Protein AF-A0A7Y3J0D1-F1 (afdb_monomer)

Solvent-accessible surface area (backbone atoms only — not comparable to full-atom values): 6028 Å² total; per-residue (Å²): 132,66,79,65,59,58,61,62,70,70,74,76,81,80,82,77,81,75,82,69,66,46,26,30,29,66,41,64,43,77,55,39,32,33,26,52,83,95,54,70,78,41,79,59,47,57,73,45,72,41,56,76,80,44,46,77,49,66,44,91,95,26,52,69,44,71,45,68,60,89,85,81,83,82,82,74,84,80,77,82,78,79,79,74,80,81,85,76,93,128

Mean predicted aligned error: 14.92 Å

Radius of gyration: 26.27 Å; Cα contacts (8 Å, |Δi|>4): 110; chains: 1; bounding box: 41×54×90 Å

Nearest PDB structures (foldseek):
  5ix9-assembly1_A  TM=8.536E-01  e=4.233E-01  Marinomonas primoryensis
  2d93-assembly1_A  TM=3.543E-01  e=9.771E-01  Homo sapiens
  3e5q-assembly1_A  TM=3.526E-01  e=4.351E+00  Desulfitobacterium hafniense DCB-2

pLDDT: mean 76.36, std 20.49, range [46.38, 98.38]

Sequence (90 aa):
MVKLFTRLAFFGLAANSVSADNAVFRSVWGKVEYQTPGTVWKPAKPGISIPAGALISTAFRSFAVVNLGDYYSAGKESDGNTSSSLSSGR

Structure (mmCIF, N/CA/C/O backbone):
data_AF-A0A7Y3J0D1-F1
#
_entry.id   AF-A0A7Y3J0D1-F1
#
loop_
_atom_site.group_PDB
_atom_site.id
_atom_site.type_symbol
_atom_site.label_atom_id
_atom_site.label_alt_id
_atom_site.label_comp_id
_atom_site.label_asym_id
_atom_site.label_entity_id
_atom_site.label_seq_id
_atom_site.pdbx_PDB_ins_code
_atom_site.Cartn_x
_atom_site.Cartn_y
_atom_site.Cartn_z
_atom_site.occupancy
_atom_site.B_iso_or_equiv
_atom_site.auth_seq_id
_atom_site.auth_comp_id
_atom_site.auth_asym_id
_atom_site.auth_atom_id
_atom_site.pdbx_PDB_model_num
ATOM 1 N N . MET A 1 1 ? -33.293 -36.943 24.142 1.00 50.81 1 MET A N 1
ATOM 2 C CA . MET A 1 1 ? -32.321 -35.851 24.388 1.00 50.81 1 MET A CA 1
ATOM 3 C C . MET A 1 1 ? -31.223 -35.709 23.318 1.00 50.81 1 MET A C 1
ATOM 5 O O . MET A 1 1 ? -30.411 -34.810 23.439 1.00 50.81 1 MET A O 1
ATOM 9 N N . VAL A 1 2 ? -31.213 -36.502 22.233 1.00 47.00 2 VAL A N 1
ATOM 10 C CA . VAL A 1 2 ? -30.148 -36.456 21.196 1.00 47.00 2 VAL A CA 1
ATOM 11 C C . VAL A 1 2 ? -30.473 -35.501 20.030 1.00 47.00 2 VAL A C 1
ATOM 13 O O . VAL A 1 2 ? -29.585 -35.005 19.351 1.00 47.00 2 VAL A O 1
ATOM 16 N N . LYS A 1 3 ? -31.758 -35.169 19.835 1.00 47.16 3 LYS A N 1
ATOM 17 C CA . LYS A 1 3 ? -32.250 -34.378 18.688 1.00 47.16 3 LYS A CA 1
ATOM 18 C C . LYS A 1 3 ? -31.931 -32.875 18.765 1.00 47.16 3 LYS A C 1
ATOM 20 O O . LYS A 1 3 ? -32.057 -32.185 17.757 1.00 47.16 3 LYS A O 1
ATOM 25 N N . LEU A 1 4 ? -31.531 -32.376 19.941 1.00 50.69 4 LEU A N 1
ATOM 26 C CA . LEU A 1 4 ? -31.155 -30.971 20.147 1.00 50.69 4 LEU A CA 1
ATOM 27 C C . LEU A 1 4 ? -29.658 -30.733 19.885 1.00 50.69 4 LEU A C 1
ATOM 29 O O . LEU A 1 4 ? -29.293 -29.697 19.339 1.00 50.69 4 LEU A O 1
ATOM 33 N N . PHE A 1 5 ? -28.808 -31.729 20.161 1.00 52.56 5 PHE A N 1
ATOM 34 C CA . PHE A 1 5 ? -27.374 -31.668 19.858 1.00 52.56 5 PHE A CA 1
ATOM 35 C C . PHE A 1 5 ? -27.085 -31.733 18.352 1.00 52.56 5 PHE A C 1
ATOM 37 O O .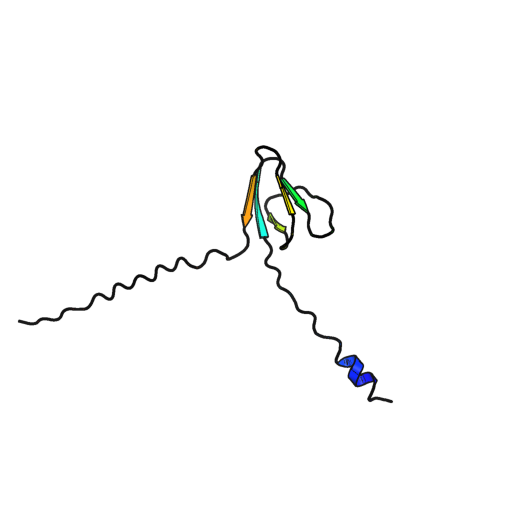 PHE A 1 5 ? -26.164 -31.075 17.875 1.00 52.56 5 PHE A O 1
ATOM 44 N N . THR A 1 6 ? -27.915 -32.437 17.574 1.00 54.81 6 THR A N 1
ATOM 45 C CA . THR A 1 6 ? -27.765 -32.515 16.110 1.00 54.81 6 THR A CA 1
ATOM 46 C C . THR A 1 6 ? -27.987 -31.168 15.415 1.00 54.81 6 THR A C 1
ATOM 48 O O . THR A 1 6 ? -27.369 -30.903 14.390 1.00 54.81 6 THR A O 1
ATOM 51 N N . ARG A 1 7 ? -28.837 -30.287 15.966 1.00 54.16 7 ARG A N 1
ATOM 52 C CA . ARG A 1 7 ? -29.103 -28.964 15.368 1.00 54.16 7 ARG A CA 1
ATOM 53 C C . ARG A 1 7 ? -27.997 -27.946 15.651 1.00 54.16 7 ARG A C 1
ATOM 55 O O . ARG A 1 7 ? -27.779 -27.065 14.829 1.00 54.16 7 ARG A O 1
ATOM 62 N N . LEU A 1 8 ? -27.261 -28.105 16.754 1.00 55.69 8 LEU A N 1
ATOM 63 C CA . LEU A 1 8 ? -26.095 -27.272 17.069 1.00 55.69 8 LEU A CA 1
ATOM 64 C C . LEU A 1 8 ? -24.875 -27.643 16.207 1.00 55.69 8 LEU A C 1
ATOM 66 O O . LEU A 1 8 ? -24.086 -26.775 15.850 1.00 55.69 8 LEU A O 1
ATOM 70 N N . ALA A 1 9 ? -24.768 -28.909 15.795 1.00 56.44 9 ALA A N 1
ATOM 71 C CA . ALA A 1 9 ? -23.707 -29.380 14.904 1.00 56.44 9 ALA A CA 1
ATOM 72 C C . ALA A 1 9 ? -23.817 -28.849 13.456 1.00 56.44 9 ALA A C 1
ATOM 74 O O . ALA A 1 9 ? -22.835 -28.890 12.723 1.00 56.44 9 ALA A O 1
ATOM 75 N N . PHE A 1 10 ? -24.981 -28.331 13.038 1.00 52.25 10 PHE A N 1
ATOM 76 C CA . PHE A 1 10 ? -25.219 -27.850 11.666 1.00 52.25 10 PHE A CA 1
ATOM 77 C C . PHE A 1 10 ? -25.118 -26.319 11.511 1.00 52.25 10 PHE A C 1
ATOM 79 O O . PHE A 1 10 ? -25.233 -25.799 10.407 1.00 52.25 10 PHE A O 1
ATOM 86 N N . PHE A 1 11 ? -24.883 -25.580 12.601 1.00 54.41 11 PHE A N 1
ATOM 87 C CA . PHE A 1 11 ? -24.802 -24.109 12.595 1.00 54.41 11 PHE A CA 1
ATOM 88 C C . PHE A 1 11 ? -23.358 -23.578 12.476 1.00 54.41 11 PHE A C 1
ATOM 90 O O . PHE A 1 11 ? -23.086 -22.417 12.759 1.00 54.41 11 PHE A O 1
ATOM 97 N N . GLY A 1 12 ? -22.403 -24.438 12.113 1.00 61.34 12 GLY A N 1
ATOM 98 C CA . GLY A 1 12 ? -20.976 -24.145 12.267 1.00 61.34 12 GLY A CA 1
ATOM 99 C C . GLY A 1 12 ? -20.220 -23.660 11.031 1.00 61.34 12 GLY A C 1
ATOM 100 O O . GLY A 1 12 ? -19.055 -23.310 11.179 1.00 61.34 12 GLY A O 1
ATOM 101 N N . LEU A 1 13 ? -20.790 -23.659 9.821 1.00 60.78 13 LEU A N 1
ATOM 102 C CA . LEU A 1 13 ? -19.940 -23.603 8.622 1.00 60.78 13 LEU A CA 1
ATOM 103 C C . LEU A 1 13 ? -20.478 -22.719 7.493 1.00 60.78 13 LEU A C 1
ATOM 105 O O . LEU A 1 13 ? -20.765 -23.178 6.395 1.00 60.78 13 LEU A O 1
ATOM 109 N N . ALA A 1 14 ? -20.557 -21.418 7.757 1.00 61.06 14 ALA A N 1
ATOM 110 C CA . ALA A 1 14 ? -20.606 -20.402 6.706 1.00 61.06 14 ALA A CA 1
ATOM 111 C C . ALA A 1 14 ? -19.539 -19.327 6.967 1.00 61.06 14 ALA A C 1
ATOM 113 O O . ALA A 1 14 ? -19.827 -18.135 7.052 1.00 61.06 14 ALA A O 1
ATOM 114 N N . ALA A 1 15 ? -18.284 -19.756 7.130 1.00 61.19 15 ALA A N 1
ATOM 115 C CA . ALA A 1 15 ? -17.148 -18.854 6.997 1.00 61.19 15 ALA A CA 1
ATOM 116 C C . ALA A 1 15 ? -16.968 -18.575 5.500 1.00 61.19 15 ALA A C 1
ATOM 118 O O . ALA A 1 15 ? -16.295 -19.317 4.791 1.00 61.19 15 ALA A O 1
ATOM 119 N N . ASN A 1 16 ? -17.640 -17.537 5.001 1.00 56.09 16 ASN A N 1
ATOM 120 C CA . ASN A 1 16 ? -17.371 -17.019 3.669 1.00 56.09 16 ASN A CA 1
ATOM 121 C C . ASN A 1 16 ? -15.925 -16.513 3.659 1.00 56.09 16 ASN A C 1
ATOM 123 O O . ASN A 1 16 ? -15.629 -15.459 4.222 1.00 56.09 16 ASN A O 1
ATOM 127 N N . SER A 1 17 ? -15.015 -17.271 3.050 1.00 51.41 17 SER A N 1
ATOM 128 C CA . SER A 1 17 ? -13.703 -16.763 2.666 1.00 51.41 17 SER A CA 1
ATOM 129 C C . SER A 1 17 ? -13.919 -15.724 1.570 1.00 51.41 17 SER A C 1
ATOM 131 O O . SER A 1 17 ? -13.918 -16.039 0.384 1.00 51.41 17 SER A O 1
ATOM 133 N N . VAL A 1 18 ? -14.164 -14.476 1.972 1.00 58.25 18 VAL A N 1
ATOM 134 C CA . VAL A 1 18 ? -14.019 -13.331 1.077 1.00 58.25 18 VAL A CA 1
ATOM 135 C C . VAL A 1 18 ? -12.535 -13.253 0.747 1.00 58.25 18 VAL A C 1
ATOM 137 O O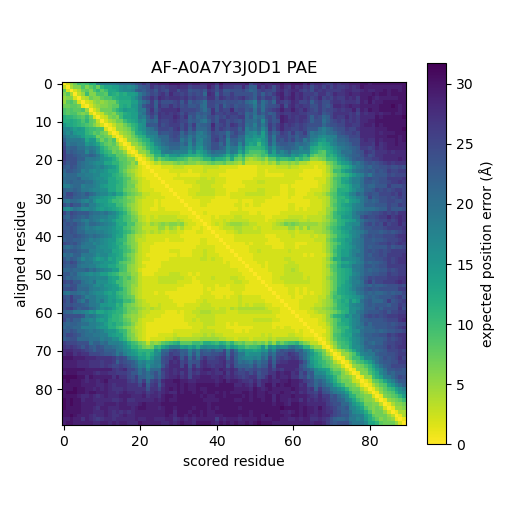 . VAL A 1 18 ? -11.732 -12.781 1.552 1.00 58.25 18 VAL A O 1
ATOM 140 N N . SER A 1 19 ? -12.158 -13.777 -0.417 1.00 56.50 19 SER A N 1
ATOM 141 C CA . SER A 1 19 ? -10.861 -13.512 -1.030 1.00 56.50 19 SER A CA 1
ATOM 142 C C . SER A 1 19 ? -10.832 -12.029 -1.384 1.00 56.50 19 SER A C 1
ATOM 144 O O . SER A 1 19 ? -11.269 -11.629 -2.457 1.00 56.50 19 SER A O 1
ATOM 146 N N . ALA A 1 20 ? -10.430 -11.191 -0.430 1.00 62.94 20 ALA A N 1
ATOM 147 C CA . ALA A 1 20 ? -10.267 -9.770 -0.670 1.00 62.94 20 ALA A CA 1
ATOM 148 C C . ALA A 1 20 ? -9.080 -9.587 -1.619 1.00 62.94 20 ALA A C 1
ATOM 150 O O . ALA A 1 20 ? -7.952 -9.935 -1.258 1.00 62.94 20 ALA A O 1
ATOM 151 N N . ASP A 1 21 ? -9.335 -9.054 -2.814 1.00 74.00 21 ASP A N 1
ATOM 152 C CA . ASP A 1 21 ? -8.268 -8.608 -3.704 1.00 74.00 21 ASP A CA 1
ATOM 153 C C . ASP A 1 21 ? -7.440 -7.564 -2.960 1.00 74.00 21 ASP A C 1
ATOM 155 O O . ASP A 1 21 ? -7.924 -6.496 -2.567 1.00 74.00 21 ASP A O 1
ATOM 159 N N . ASN A 1 22 ? -6.190 -7.925 -2.689 1.00 88.69 22 ASN A N 1
ATOM 160 C CA . ASN A 1 22 ? -5.263 -7.043 -2.015 1.00 88.69 22 ASN A CA 1
ATOM 161 C C . ASN A 1 22 ? -4.470 -6.266 -3.052 1.00 88.69 22 ASN A C 1
ATOM 163 O O . ASN A 1 22 ? -3.946 -6.820 -4.018 1.00 88.69 22 ASN A O 1
ATOM 167 N N . ALA A 1 23 ? -4.330 -4.977 -2.795 1.00 92.12 23 ALA A N 1
ATOM 168 C CA . ALA A 1 23 ? -3.462 -4.122 -3.564 1.00 92.12 23 ALA A CA 1
ATOM 169 C C . ALA A 1 23 ? -2.030 -4.188 -3.022 1.00 92.12 23 ALA A C 1
ATOM 171 O O . ALA A 1 23 ? -1.824 -4.358 -1.825 1.00 92.12 23 ALA A O 1
ATOM 172 N N . VAL A 1 24 ? -1.023 -4.008 -3.873 1.00 94.00 24 VAL A N 1
ATOM 173 C CA . VAL A 1 24 ? 0.391 -4.045 -3.479 1.00 94.00 24 VAL A CA 1
ATOM 174 C C . VAL A 1 24 ? 1.095 -2.769 -3.916 1.00 94.00 24 VAL A C 1
ATOM 176 O O . VAL A 1 24 ? 1.065 -2.397 -5.091 1.00 94.00 24 VAL A O 1
ATOM 179 N N . PHE A 1 25 ? 1.790 -2.108 -2.990 1.00 95.75 25 PHE A N 1
ATOM 180 C CA . PHE A 1 25 ? 2.675 -0.993 -3.325 1.00 95.75 25 PHE A CA 1
ATOM 181 C C . PHE A 1 25 ? 3.830 -1.482 -4.211 1.00 95.75 25 PHE A C 1
ATOM 183 O O . PHE A 1 25 ? 4.621 -2.329 -3.808 1.00 95.75 25 PHE A O 1
ATOM 190 N N . ARG A 1 26 ? 3.959 -0.941 -5.421 1.00 95.81 26 ARG A N 1
ATOM 191 C CA . ARG A 1 26 ? 5.052 -1.244 -6.361 1.00 95.81 26 ARG A CA 1
ATOM 192 C C . ARG A 1 26 ? 6.235 -0.308 -6.1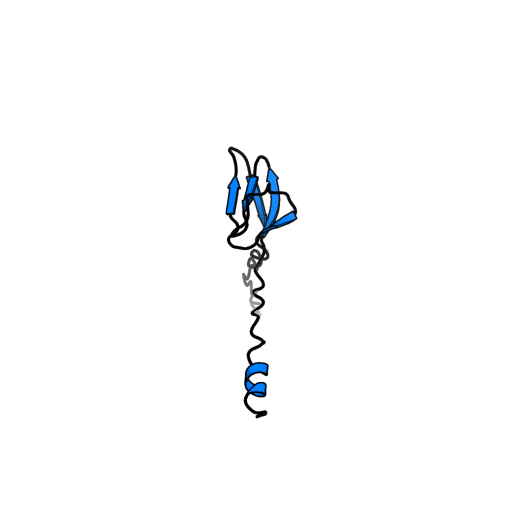78 1.00 95.81 26 ARG A C 1
ATOM 194 O O . ARG A 1 26 ? 7.374 -0.756 -6.134 1.00 95.81 26 ARG A O 1
ATOM 201 N N . SER A 1 27 ? 5.967 0.984 -6.060 1.00 96.50 27 SER A N 1
ATOM 202 C CA . SER A 1 27 ? 6.982 2.006 -5.822 1.00 96.50 27 SER A CA 1
ATOM 203 C C . SER A 1 27 ? 6.419 3.084 -4.909 1.00 96.50 27 SER A C 1
ATOM 205 O O . SER A 1 27 ? 5.215 3.339 -4.899 1.00 96.50 27 SER A O 1
ATOM 207 N N . VAL A 1 28 ? 7.292 3.681 -4.103 1.00 97.75 28 VAL A N 1
ATOM 208 C CA . VAL A 1 28 ? 6.958 4.741 -3.151 1.00 97.75 28 VAL A CA 1
ATOM 209 C C . VAL A 1 28 ? 8.093 5.755 -3.171 1.00 97.75 28 VAL A C 1
ATOM 211 O O . VAL A 1 28 ? 9.259 5.369 -3.110 1.00 97.75 28 VAL A O 1
ATOM 214 N N . TRP A 1 29 ? 7.758 7.039 -3.251 1.00 97.69 29 TRP A N 1
ATOM 215 C CA . TRP A 1 29 ? 8.714 8.138 -3.225 1.00 97.69 29 TRP A CA 1
ATOM 216 C C . TRP A 1 29 ? 8.192 9.286 -2.364 1.00 97.69 29 TRP A C 1
ATOM 218 O O . TRP A 1 29 ? 7.024 9.668 -2.449 1.00 97.69 29 TRP A O 1
ATOM 228 N N . GLY A 1 30 ? 9.068 9.850 -1.534 1.00 97.38 30 GLY A N 1
ATOM 229 C CA . GLY A 1 30 ? 8.680 10.825 -0.516 1.00 97.38 30 GLY A CA 1
ATOM 230 C C . GLY A 1 30 ? 7.988 10.179 0.689 1.00 97.38 30 GLY A C 1
ATOM 231 O O . GLY A 1 30 ? 8.236 9.018 1.018 1.00 97.38 30 GLY A O 1
ATOM 232 N N . LYS A 1 31 ? 7.138 10.947 1.378 1.00 98.00 31 LYS A N 1
ATOM 233 C CA . LYS A 1 31 ? 6.410 10.497 2.568 1.00 98.00 31 LYS A CA 1
ATOM 234 C C . LYS A 1 31 ? 5.018 10.015 2.164 1.00 98.00 31 LYS A C 1
ATOM 236 O O . LYS A 1 31 ? 4.122 10.817 1.897 1.00 98.00 31 LYS A O 1
ATOM 241 N N . VAL A 1 32 ? 4.858 8.696 2.143 1.00 98.38 32 VAL A N 1
ATOM 242 C CA . VAL A 1 32 ? 3.576 8.023 1.923 1.00 98.38 32 VAL A CA 1
ATOM 243 C C . VAL A 1 32 ? 3.282 7.136 3.122 1.00 98.38 32 VAL A C 1
ATOM 245 O O . VAL A 1 32 ? 4.142 6.380 3.576 1.00 98.38 32 VAL A O 1
ATOM 248 N N . GLU A 1 33 ? 2.068 7.238 3.641 1.00 98.25 33 GLU A N 1
ATOM 249 C CA . GLU A 1 33 ? 1.580 6.464 4.777 1.00 98.25 33 GLU A CA 1
ATOM 250 C C . GLU A 1 33 ? 0.285 5.754 4.381 1.00 98.25 33 GLU A C 1
ATOM 252 O O . GLU A 1 33 ? -0.457 6.222 3.518 1.00 98.25 33 GLU A O 1
ATOM 257 N N . TYR A 1 34 ? 0.015 4.610 4.999 1.00 97.88 34 TYR A N 1
ATOM 258 C CA . TYR A 1 34 ? -1.217 3.862 4.804 1.00 97.88 34 TYR A CA 1
ATOM 259 C C . TYR A 1 34 ? -1.838 3.485 6.146 1.00 97.88 34 TYR A C 1
ATOM 261 O O . TYR A 1 34 ? -1.145 3.324 7.153 1.00 97.88 34 TYR A O 1
ATOM 269 N N . GLN A 1 35 ? -3.152 3.323 6.14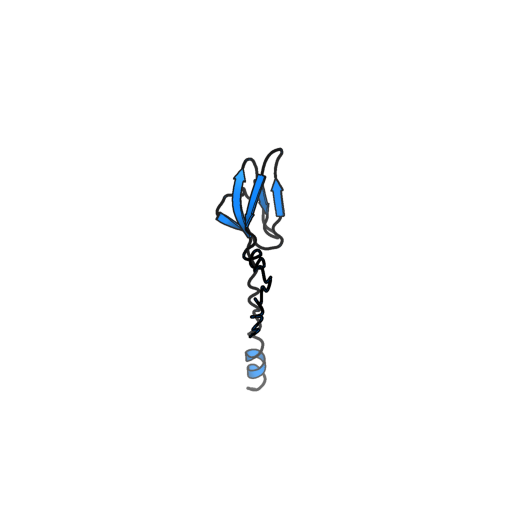7 1.00 97.56 35 GLN A N 1
ATOM 270 C CA . GLN A 1 35 ? -3.925 2.880 7.295 1.00 97.56 35 GLN A CA 1
ATOM 271 C C . GLN A 1 35 ? -4.875 1.780 6.838 1.00 97.56 35 GLN A C 1
ATOM 273 O O . GLN A 1 35 ? -5.685 1.983 5.937 1.00 97.56 35 GLN A O 1
ATOM 278 N N . THR A 1 36 ? -4.781 0.608 7.459 1.00 94.94 36 THR A N 1
ATOM 2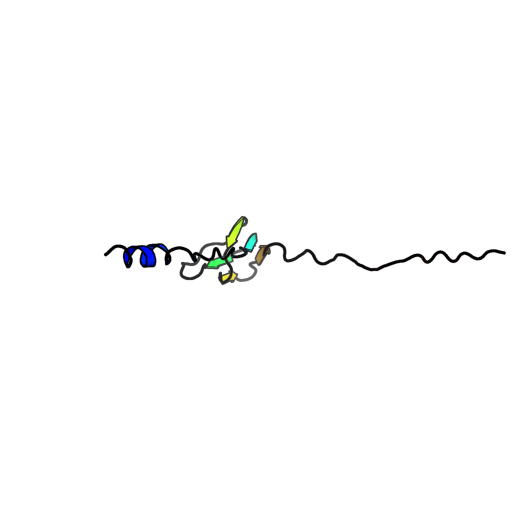79 C CA . THR A 1 36 ? -5.796 -0.435 7.286 1.00 94.94 36 THR A CA 1
ATOM 280 C C . THR A 1 36 ? -6.993 -0.157 8.200 1.00 94.94 36 THR A C 1
ATOM 282 O O . THR A 1 36 ? -6.824 0.522 9.217 1.00 94.94 36 THR A O 1
ATOM 285 N N . PRO A 1 37 ? -8.202 -0.644 7.871 1.00 92.06 37 PRO A N 1
ATOM 286 C CA . PRO A 1 37 ? -9.397 -0.374 8.667 1.00 92.06 37 PRO A CA 1
ATOM 287 C C . PRO A 1 37 ? -9.182 -0.643 10.164 1.00 92.06 37 PRO A C 1
ATOM 289 O O . PRO A 1 37 ? -8.780 -1.735 10.559 1.00 92.06 37 PRO A O 1
ATOM 292 N N . GLY A 1 38 ? -9.407 0.378 10.995 1.00 92.31 38 GLY A N 1
ATOM 293 C CA . GLY A 1 38 ? -9.269 0.284 12.453 1.00 92.31 38 GLY A CA 1
ATOM 294 C C . GLY A 1 38 ? -7.835 0.237 12.995 1.00 92.31 38 GLY A C 1
ATOM 295 O O . GLY A 1 38 ? -7.660 0.093 14.201 1.00 92.31 38 GLY A O 1
ATOM 296 N N . THR A 1 39 ? -6.801 0.367 12.158 1.00 94.88 39 THR A N 1
ATOM 297 C CA . THR A 1 39 ? -5.403 0.376 12.621 1.00 94.88 39 THR A CA 1
ATOM 298 C C . THR A 1 39 ? -4.815 1.779 12.676 1.00 94.88 39 THR A C 1
ATOM 300 O O . THR A 1 39 ? -5.406 2.736 12.193 1.00 94.88 39 THR A O 1
ATOM 303 N N . VAL A 1 40 ? -3.606 1.912 13.218 1.00 97.19 40 VAL A N 1
ATOM 304 C CA . VAL A 1 40 ? -2.811 3.148 13.132 1.00 97.19 40 VAL A CA 1
ATOM 305 C C . VAL A 1 40 ? -2.175 3.327 11.748 1.00 97.19 40 VAL A C 1
ATOM 307 O O . VAL A 1 40 ? -2.037 2.358 10.994 1.00 97.19 40 VAL A O 1
ATOM 310 N N . TRP A 1 41 ? -1.770 4.560 11.440 1.00 97.75 41 TRP A N 1
ATOM 311 C CA . TRP A 1 41 ? -0.990 4.896 10.248 1.00 97.75 41 TRP A CA 1
ATOM 312 C C . TRP A 1 41 ? 0.396 4.248 10.283 1.00 97.75 41 TRP A C 1
ATOM 314 O O . TRP A 1 41 ? 1.047 4.187 11.328 1.00 97.75 41 TRP A O 1
ATOM 324 N N . LYS A 1 42 ? 0.845 3.759 9.127 1.00 98.06 42 LYS A N 1
ATOM 325 C CA . LYS A 1 42 ? 2.140 3.103 8.933 1.00 98.06 42 LYS A CA 1
ATOM 326 C C . LYS A 1 42 ? 2.822 3.652 7.679 1.00 98.06 42 LYS A C 1
ATOM 328 O O . LYS A 1 42 ? 2.133 3.962 6.709 1.00 98.06 42 LYS A O 1
ATOM 333 N N . PRO A 1 43 ? 4.161 3.729 7.639 1.00 98.06 43 PRO A N 1
ATOM 334 C CA . PRO A 1 43 ? 4.874 4.144 6.435 1.00 98.06 43 PRO A CA 1
ATOM 335 C C . PRO A 1 43 ? 4.692 3.116 5.311 1.00 98.06 43 PRO A C 1
ATOM 337 O O . PRO A 1 43 ? 4.892 1.916 5.520 1.00 98.06 43 PRO A O 1
ATOM 340 N N . ALA A 1 44 ? 4.341 3.586 4.115 1.00 97.50 44 ALA A N 1
ATOM 341 C CA . ALA A 1 44 ? 4.223 2.750 2.927 1.00 97.50 44 ALA A CA 1
ATOM 342 C C . ALA A 1 44 ? 5.608 2.390 2.375 1.00 97.50 44 ALA A C 1
ATOM 344 O O . ALA A 1 44 ? 6.536 3.200 2.380 1.00 97.50 44 ALA A O 1
ATOM 345 N N . LYS A 1 45 ? 5.745 1.158 1.882 1.00 97.69 45 LYS A N 1
ATOM 346 C CA . LYS A 1 45 ? 6.961 0.643 1.244 1.00 97.69 45 LYS A CA 1
ATOM 347 C C . LYS A 1 45 ? 6.585 -0.294 0.097 1.00 97.69 45 LYS A C 1
ATOM 349 O O . LYS A 1 45 ? 5.531 -0.929 0.178 1.00 97.69 45 LYS A O 1
ATOM 354 N N . PRO A 1 46 ? 7.436 -0.426 -0.934 1.00 96.69 46 PRO A N 1
ATOM 355 C CA . PRO A 1 46 ? 7.263 -1.446 -1.960 1.00 96.69 46 PRO A CA 1
ATOM 356 C C . PRO A 1 46 ? 7.083 -2.846 -1.358 1.00 96.69 46 PRO A C 1
ATOM 358 O O . PRO A 1 46 ? 7.733 -3.192 -0.372 1.00 96.69 46 PRO A O 1
ATOM 361 N N . GLY A 1 47 ? 6.196 -3.641 -1.949 1.00 93.94 47 GLY A N 1
ATOM 362 C CA . GLY A 1 47 ? 5.865 -4.998 -1.517 1.00 93.94 47 GLY A CA 1
ATOM 363 C C . GLY A 1 47 ? 4.833 -5.084 -0.391 1.00 93.94 47 GLY A C 1
ATOM 364 O O . GLY A 1 47 ? 4.359 -6.179 -0.103 1.00 93.94 47 GLY A O 1
ATOM 365 N N . ILE A 1 48 ? 4.440 -3.967 0.232 1.00 94.56 48 ILE A N 1
ATOM 366 C CA . ILE A 1 48 ? 3.364 -3.989 1.228 1.00 94.56 48 ILE A CA 1
ATOM 367 C C . ILE A 1 48 ? 2.027 -4.237 0.528 1.00 94.56 48 ILE A C 1
ATOM 369 O O . ILE A 1 48 ? 1.631 -3.479 -0.359 1.00 94.56 48 ILE A O 1
ATOM 373 N N . SER A 1 49 ? 1.343 -5.284 0.983 1.00 93.38 49 SER A N 1
ATOM 374 C CA . SER A 1 49 ? -0.029 -5.620 0.621 1.00 93.38 49 SER A CA 1
ATOM 375 C C . SER A 1 49 ? -1.007 -4.854 1.514 1.00 93.38 49 SER A C 1
ATOM 377 O O . SER A 1 49 ? -0.867 -4.870 2.738 1.00 93.38 49 SER A O 1
ATOM 379 N N . ILE A 1 50 ? -1.997 -4.198 0.917 1.00 93.06 50 ILE A N 1
ATOM 380 C CA . ILE A 1 50 ? -3.068 -3.477 1.603 1.00 93.06 50 ILE A CA 1
ATOM 381 C C . ILE A 1 50 ? -4.436 -4.001 1.138 1.00 93.06 50 ILE A C 1
ATOM 383 O O . ILE A 1 50 ? -4.640 -4.202 -0.061 1.00 93.06 50 ILE A O 1
ATOM 387 N N . PRO A 1 51 ? -5.381 -4.228 2.063 1.00 91.94 51 PRO A N 1
ATOM 388 C CA . PRO A 1 51 ? -6.725 -4.662 1.714 1.00 91.94 51 PRO A CA 1
ATOM 389 C C . PRO A 1 51 ? -7.536 -3.518 1.097 1.00 91.94 51 PRO A C 1
ATOM 391 O O . PRO A 1 51 ? -7.235 -2.335 1.294 1.00 91.94 51 PRO A O 1
ATOM 394 N N . ALA A 1 52 ? -8.623 -3.872 0.413 1.00 88.94 52 ALA A N 1
ATOM 395 C CA . ALA A 1 52 ? -9.648 -2.910 0.029 1.00 88.94 52 ALA A CA 1
ATOM 396 C C . ALA A 1 52 ? -10.144 -2.114 1.254 1.00 88.94 52 ALA A C 1
ATOM 398 O O . ALA A 1 52 ? -10.270 -2.643 2.361 1.00 88.94 52 ALA A O 1
ATOM 399 N N . GLY A 1 53 ? -10.399 -0.820 1.057 1.00 90.38 53 GLY A N 1
ATOM 400 C CA . GLY A 1 53 ? -10.772 0.096 2.140 1.00 90.38 53 GLY A CA 1
ATOM 401 C C . GLY A 1 53 ? -9.596 0.622 2.971 1.00 90.38 53 GLY A C 1
ATOM 402 O O . GLY A 1 53 ? -9.819 1.396 3.900 1.00 90.38 53 GLY A O 1
ATOM 403 N N . ALA A 1 54 ? -8.352 0.252 2.651 1.00 94.06 54 ALA A N 1
ATOM 404 C CA . ALA A 1 54 ? -7.190 0.944 3.194 1.00 94.06 54 ALA A CA 1
ATOM 405 C C . ALA A 1 54 ? -7.140 2.403 2.709 1.00 94.06 54 ALA A C 1
ATOM 407 O O . ALA A 1 54 ? -7.423 2.704 1.549 1.00 94.06 54 ALA A O 1
ATOM 408 N N . LEU A 1 55 ? -6.739 3.305 3.603 1.00 96.56 55 LEU A N 1
ATOM 409 C CA . LEU A 1 55 ? -6.519 4.713 3.293 1.00 96.56 55 LEU A CA 1
ATOM 410 C C . LEU A 1 55 ? -5.039 4.948 3.001 1.00 96.56 55 LEU A C 1
ATOM 412 O O . LEU A 1 55 ? -4.174 4.385 3.673 1.00 96.56 55 LEU A O 1
ATOM 416 N N . ILE A 1 56 ? -4.751 5.801 2.020 1.00 96.88 56 ILE A N 1
ATOM 417 C CA . ILE A 1 56 ? -3.392 6.198 1.642 1.00 96.88 56 ILE A CA 1
ATOM 418 C C . ILE A 1 56 ? -3.289 7.715 1.781 1.00 96.88 56 ILE A C 1
ATOM 420 O O . ILE A 1 56 ? -4.126 8.446 1.258 1.00 96.88 56 ILE A O 1
ATOM 424 N N . SER A 1 57 ? -2.257 8.180 2.480 1.00 97.56 57 SER A N 1
ATOM 425 C CA . SER A 1 57 ? -1.934 9.595 2.642 1.00 97.56 57 SER A CA 1
ATOM 426 C C . SER A 1 57 ? -0.586 9.891 1.995 1.00 97.56 57 SER A C 1
ATOM 428 O O . SER A 1 57 ? 0.403 9.197 2.244 1.00 97.56 57 SER A O 1
ATOM 430 N N . THR A 1 58 ? -0.542 10.924 1.157 1.00 97.69 58 THR A N 1
ATOM 431 C CA . THR A 1 58 ? 0.664 11.373 0.455 1.00 97.69 58 THR A CA 1
ATOM 432 C C . THR A 1 58 ? 1.007 12.793 0.873 1.00 97.69 58 THR A C 1
ATOM 434 O O . THR A 1 58 ? 0.170 13.690 0.774 1.00 97.69 58 THR A O 1
ATOM 437 N N . ALA A 1 59 ? 2.249 13.022 1.295 1.00 97.50 59 ALA A N 1
ATOM 438 C CA . ALA A 1 59 ? 2.735 14.374 1.538 1.00 97.50 59 ALA A CA 1
ATOM 439 C C . ALA A 1 59 ? 2.986 15.137 0.224 1.00 97.50 59 ALA A C 1
ATOM 441 O O . ALA A 1 59 ? 2.965 14.573 -0.873 1.00 97.50 59 ALA A O 1
ATOM 442 N N . PHE A 1 60 ? 3.280 16.435 0.341 1.00 97.44 60 PHE A N 1
ATOM 443 C CA . PHE A 1 60 ? 3.616 17.287 -0.798 1.00 97.44 60 PHE A CA 1
ATOM 444 C C . PHE A 1 60 ? 4.723 16.660 -1.662 1.00 97.44 60 PHE A C 1
ATOM 446 O O . PHE A 1 60 ? 5.756 16.229 -1.145 1.00 97.44 60 PHE A O 1
ATOM 453 N N . ARG A 1 61 ? 4.487 16.594 -2.981 1.00 97.31 61 ARG A N 1
ATOM 454 C CA . ARG A 1 61 ? 5.388 15.999 -3.991 1.00 97.31 61 ARG A CA 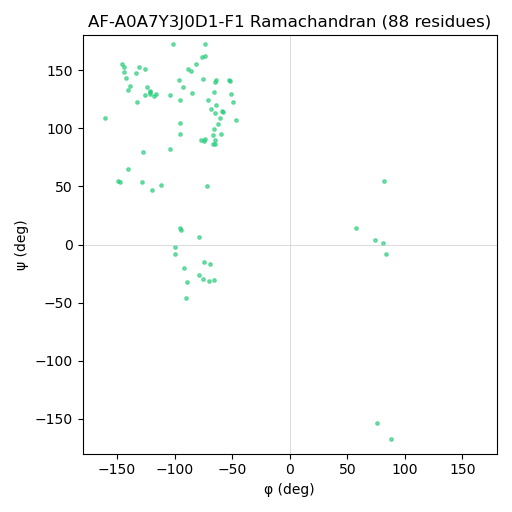1
ATOM 455 C C . ARG A 1 61 ? 5.755 14.524 -3.759 1.00 97.31 61 ARG A C 1
ATOM 457 O O . ARG A 1 61 ? 6.691 14.034 -4.384 1.00 97.31 61 ARG A O 1
ATOM 464 N N . SER A 1 62 ? 5.043 13.815 -2.887 1.00 98.31 62 SER A N 1
ATOM 465 C CA . SER A 1 62 ? 5.214 12.371 -2.697 1.00 98.31 62 SER A CA 1
ATOM 466 C C . SER A 1 62 ? 4.313 11.606 -3.662 1.00 98.31 62 SER A C 1
ATOM 468 O O . SER A 1 62 ? 3.254 12.100 -4.043 1.00 98.31 62 SER A O 1
ATOM 470 N N . PHE A 1 63 ? 4.717 10.403 -4.062 1.00 97.12 63 PHE A N 1
ATOM 471 C CA . PHE A 1 63 ? 3.923 9.553 -4.946 1.00 97.12 63 PHE A CA 1
ATOM 472 C C . PHE A 1 63 ? 4.095 8.074 -4.605 1.00 97.12 63 PHE A C 1
ATOM 474 O O . PHE A 1 63 ? 5.116 7.656 -4.058 1.00 97.12 63 PHE A O 1
ATOM 481 N N . ALA A 1 64 ? 3.094 7.268 -4.951 1.00 97.19 64 ALA A N 1
ATOM 482 C CA . ALA A 1 64 ? 3.162 5.818 -4.864 1.00 97.19 64 ALA A CA 1
ATOM 483 C C . ALA A 1 64 ? 2.447 5.181 -6.057 1.00 97.19 64 ALA A C 1
ATOM 485 O O . ALA A 1 64 ? 1.416 5.678 -6.504 1.00 97.19 64 ALA A O 1
ATOM 486 N N . VAL A 1 65 ? 2.989 4.071 -6.554 1.00 96.06 65 VAL A N 1
ATOM 487 C CA . VAL A 1 65 ? 2.336 3.221 -7.555 1.00 96.06 65 VAL A CA 1
ATOM 488 C C . VAL A 1 65 ? 1.804 1.991 -6.845 1.00 96.06 65 VAL A C 1
ATOM 490 O O . VAL A 1 65 ? 2.544 1.320 -6.125 1.00 96.06 65 VAL A O 1
ATOM 493 N N . VAL A 1 66 ? 0.530 1.682 -7.063 1.00 94.00 66 VAL A N 1
ATOM 494 C CA . VAL A 1 66 ? -0.162 0.555 -6.437 1.00 94.00 66 VAL A CA 1
ATOM 495 C C . VAL A 1 66 ? -0.685 -0.370 -7.531 1.00 94.00 66 VAL A C 1
ATOM 497 O O . VAL A 1 66 ? -1.297 0.082 -8.494 1.00 94.00 66 VAL A O 1
ATOM 500 N N . ASN A 1 67 ? -0.418 -1.666 -7.401 1.00 91.75 67 ASN A N 1
ATOM 501 C CA . ASN A 1 67 ? -0.989 -2.704 -8.250 1.00 91.75 67 ASN A CA 1
ATOM 502 C C . ASN A 1 67 ? -2.228 -3.272 -7.548 1.00 91.75 67 ASN A C 1
ATOM 504 O O . ASN A 1 67 ? -2.119 -3.698 -6.406 1.00 91.75 67 ASN A O 1
ATOM 508 N N . LEU A 1 68 ? -3.386 -3.248 -8.205 1.00 87.44 68 LEU A N 1
ATOM 509 C CA . LEU A 1 68 ? -4.676 -3.644 -7.626 1.00 87.44 68 LEU A CA 1
ATOM 510 C C . LEU A 1 68 ? -5.052 -5.115 -7.917 1.00 87.44 68 LEU A C 1
ATOM 512 O O . LEU A 1 68 ? -6.205 -5.481 -7.732 1.00 87.44 68 LEU A O 1
ATOM 516 N N . GLY A 1 69 ? -4.119 -5.943 -8.403 1.00 75.38 69 GLY A N 1
ATOM 517 C CA . GLY A 1 69 ? -4.422 -7.259 -8.985 1.00 75.38 69 GLY A CA 1
ATOM 518 C C . GLY A 1 69 ? -4.726 -7.187 -10.489 1.00 75.38 69 GLY A C 1
ATOM 519 O O . GLY A 1 69 ? -4.452 -6.167 -11.130 1.00 75.38 69 GLY A O 1
ATOM 520 N N . ASP A 1 70 ? -5.270 -8.268 -11.058 1.00 64.38 70 ASP A N 1
ATOM 521 C CA . ASP A 1 70 ? -5.465 -8.499 -12.506 1.00 64.38 70 ASP A CA 1
ATOM 522 C C . ASP A 1 70 ? -6.575 -7.639 -13.155 1.00 64.38 70 ASP A C 1
ATOM 524 O O . ASP A 1 70 ? -7.422 -8.123 -13.900 1.00 64.38 70 ASP A O 1
ATOM 528 N N . TYR A 1 71 ? -6.560 -6.322 -12.949 1.00 54.38 71 TYR A N 1
ATOM 529 C CA . TYR A 1 71 ? -7.474 -5.388 -13.625 1.00 54.38 71 TYR A CA 1
ATOM 530 C C . TYR A 1 71 ? -7.055 -5.043 -15.072 1.00 54.38 71 TYR A C 1
ATOM 532 O O . TYR A 1 71 ? -7.678 -4.199 -15.712 1.00 54.38 71 TYR A O 1
ATOM 540 N N . TYR A 1 72 ? -6.021 -5.698 -15.617 1.00 48.88 72 TYR A N 1
ATOM 541 C CA . TYR A 1 72 ? -5.563 -5.535 -17.003 1.00 48.88 72 TYR A CA 1
ATOM 542 C C . TYR A 1 72 ? -5.464 -6.898 -17.707 1.00 48.88 72 TYR A C 1
ATOM 544 O O . TYR A 1 72 ? -4.400 -7.493 -17.840 1.00 48.88 72 TYR A O 1
ATOM 552 N N . SER A 1 73 ? -6.607 -7.412 -18.159 1.00 54.16 73 SER A N 1
ATOM 553 C CA . SER A 1 73 ? -6.706 -8.517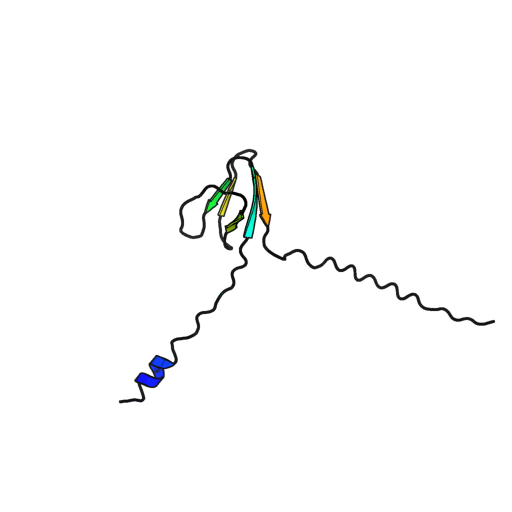 -19.126 1.00 54.16 73 SER A CA 1
ATOM 554 C C . SER A 1 73 ? -7.943 -8.346 -20.011 1.00 54.16 73 SER A C 1
ATOM 556 O O . SER A 1 73 ? -8.778 -9.234 -20.110 1.00 54.16 73 SER A O 1
ATOM 558 N N . ALA A 1 74 ? -8.096 -7.189 -20.655 1.00 49.19 74 ALA A N 1
ATOM 559 C CA . ALA A 1 74 ? -9.111 -7.005 -21.697 1.00 49.19 74 ALA A CA 1
ATOM 560 C C . ALA A 1 74 ? -8.652 -5.986 -22.749 1.00 49.19 74 ALA A C 1
ATOM 562 O O . ALA A 1 74 ? -9.313 -4.998 -23.033 1.00 49.19 74 ALA A O 1
ATOM 563 N N . GLY A 1 75 ? -7.479 -6.249 -23.320 1.00 47.34 75 GLY A N 1
ATOM 564 C CA . GLY A 1 75 ? -7.061 -5.729 -24.619 1.00 47.34 75 GLY A CA 1
ATOM 565 C C . GLY A 1 75 ? -6.802 -6.894 -25.569 1.00 47.34 75 GLY A C 1
ATOM 566 O O . GLY A 1 75 ? -5.741 -6.977 -26.172 1.00 47.34 75 GLY A O 1
ATOM 567 N N . LYS A 1 76 ? -7.721 -7.866 -25.628 1.00 50.50 76 LYS A N 1
ATOM 568 C CA . LYS A 1 76 ? -7.772 -8.809 -26.749 1.00 50.50 76 LYS A CA 1
ATOM 569 C C . LYS A 1 76 ? -8.411 -8.044 -27.901 1.00 50.50 76 LYS A C 1
ATOM 571 O O . LYS A 1 76 ? -9.634 -8.013 -28.009 1.00 50.50 76 LYS A O 1
ATOM 576 N N . GLU A 1 77 ? -7.575 -7.392 -28.701 1.00 54.00 77 GLU A N 1
ATOM 577 C CA . GLU A 1 77 ? -7.932 -6.932 -30.041 1.00 54.00 77 GLU A CA 1
ATOM 578 C C . GLU A 1 77 ? -8.626 -8.096 -30.759 1.00 54.00 77 GLU A C 1
ATOM 580 O O . GLU A 1 77 ? -8.029 -9.138 -31.030 1.00 54.00 77 GLU A O 1
ATOM 585 N N . SER A 1 78 ? -9.940 -7.962 -30.910 1.00 60.09 78 SER A N 1
ATOM 586 C CA . SER A 1 78 ? -10.824 -8.928 -31.553 1.00 60.09 78 SER A CA 1
ATOM 587 C C . SER A 1 78 ? -11.316 -8.301 -32.846 1.00 60.09 78 SER A C 1
ATOM 589 O O . SER A 1 78 ? -12.516 -8.242 -33.094 1.00 60.09 78 SER A O 1
ATOM 591 N N . ASP A 1 79 ? -10.381 -7.814 -33.656 1.00 52.22 79 ASP A N 1
ATOM 592 C CA . ASP A 1 79 ? -10.700 -7.262 -34.962 1.00 52.22 79 ASP A CA 1
ATOM 593 C C . ASP A 1 79 ? -10.501 -8.372 -35.987 1.00 52.22 79 ASP A C 1
ATOM 595 O O . ASP A 1 79 ? -9.402 -8.713 -36.429 1.00 52.22 79 ASP A O 1
ATOM 599 N N . GLY A 1 80 ? -11.625 -9.019 -36.285 1.00 53.88 80 GLY A N 1
ATOM 600 C CA . GLY A 1 80 ? -11.734 -10.012 -37.330 1.00 53.88 80 GLY A CA 1
ATOM 601 C C . GLY A 1 80 ? -11.361 -9.411 -38.679 1.00 53.88 80 GLY A C 1
ATOM 602 O O . GLY A 1 80 ? -12.091 -8.594 -39.229 1.00 53.88 80 GLY A O 1
ATOM 603 N N . ASN A 1 81 ? -10.268 -9.899 -39.256 1.00 46.38 81 ASN A N 1
ATOM 604 C CA . ASN A 1 81 ? -10.093 -9.901 -40.698 1.00 46.38 81 ASN A CA 1
ATOM 605 C C . ASN A 1 81 ? -10.319 -11.330 -41.196 1.00 46.38 81 ASN A C 1
ATOM 607 O O . ASN A 1 81 ? -9.389 -12.116 -41.373 1.00 46.38 81 ASN A O 1
ATOM 611 N N . THR A 1 82 ? -11.592 -11.685 -41.372 1.00 57.41 82 THR A N 1
ATOM 612 C CA . THR A 1 82 ? -11.970 -12.768 -42.276 1.00 57.41 82 THR A CA 1
ATOM 613 C C . THR A 1 82 ? -11.619 -12.294 -43.680 1.00 57.41 82 THR A C 1
ATOM 615 O O . THR A 1 82 ? -12.401 -11.600 -44.325 1.00 57.41 82 THR A O 1
ATOM 618 N N . SER A 1 83 ? -10.426 -12.655 -44.147 1.00 53.19 83 SER A N 1
ATOM 619 C CA . SER A 1 83 ? -10.063 -12.579 -45.555 1.00 53.19 83 SER A CA 1
ATOM 620 C C . SER A 1 83 ? -10.955 -13.554 -46.322 1.00 53.19 83 SER A C 1
ATOM 622 O O . SER A 1 83 ? -10.664 -14.740 -46.467 1.00 53.19 83 SER A O 1
ATOM 624 N N . SER A 1 84 ? -12.102 -13.048 -46.770 1.00 58.03 84 SER A N 1
ATOM 625 C CA . SER A 1 84 ? -12.973 -13.731 -47.709 1.00 58.03 84 SER A CA 1
ATOM 626 C C . SER A 1 84 ? -12.197 -13.960 -49.003 1.00 58.03 84 SER A C 1
ATOM 628 O O . SER A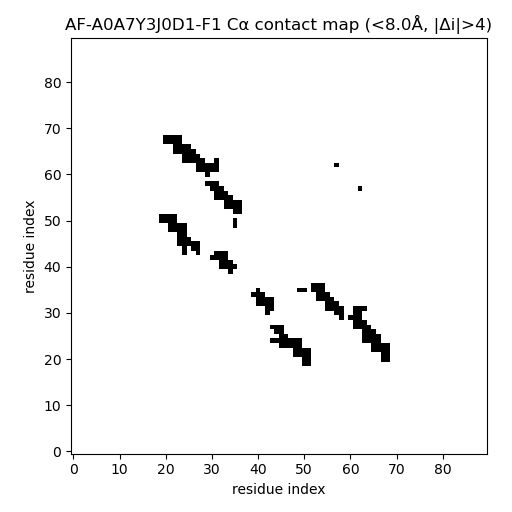 1 84 ? -11.871 -13.049 -49.764 1.00 58.03 84 SER A O 1
ATOM 630 N N . SER A 1 85 ? -11.874 -15.227 -49.223 1.00 55.94 85 SER A N 1
ATOM 631 C CA . SER A 1 85 ? -11.401 -15.782 -50.476 1.00 55.94 85 SER A CA 1
ATOM 632 C C . SER A 1 85 ? -12.451 -15.553 -51.566 1.00 55.94 85 SER A C 1
ATOM 634 O O . SER A 1 85 ? -13.381 -16.337 -51.749 1.00 55.94 85 SER A O 1
ATOM 636 N N . LEU A 1 86 ? -12.295 -14.470 -52.327 1.00 53.81 86 LEU A N 1
ATOM 637 C CA . LEU A 1 86 ? -12.960 -14.313 -53.616 1.00 53.81 86 LEU A CA 1
ATOM 638 C C . LEU A 1 86 ? -12.272 -15.225 -54.634 1.00 53.81 86 LEU A C 1
ATOM 640 O O . LEU A 1 86 ? -11.297 -14.877 -55.293 1.00 53.81 86 LEU A O 1
ATOM 644 N N . SER A 1 87 ? -12.815 -16.436 -54.707 1.00 57.16 87 SER A N 1
ATOM 645 C CA . SER A 1 87 ? -12.778 -17.297 -55.879 1.00 57.16 87 SER A CA 1
ATOM 646 C C . SER A 1 87 ? -13.574 -16.646 -57.016 1.00 57.16 87 SER A C 1
ATOM 648 O O . SER A 1 87 ? -14.795 -16.534 -56.942 1.00 57.16 87 SER A O 1
ATOM 650 N N . SER A 1 88 ? -12.879 -16.247 -58.076 1.00 56.22 88 SER A N 1
ATOM 651 C CA . SER A 1 88 ? -13.391 -16.198 -59.451 1.00 56.22 88 SER A CA 1
ATOM 652 C C . SER A 1 88 ? -12.152 -16.175 -60.357 1.00 56.22 88 SER A C 1
ATOM 654 O O . SER A 1 88 ? -11.395 -15.216 -60.313 1.00 56.22 88 SER A O 1
ATOM 656 N N . GLY A 1 89 ? -11.786 -17.208 -61.111 1.00 55.31 89 GLY A N 1
ATOM 657 C CA . GLY A 1 89 ? -12.651 -18.166 -61.781 1.00 55.31 89 GLY A CA 1
ATOM 658 C C . GLY A 1 89 ? -13.154 -17.587 -63.100 1.00 55.31 89 GLY A C 1
ATOM 659 O O . GLY A 1 89 ? -14.367 -17.497 -63.270 1.00 55.31 89 GLY A O 1
ATOM 660 N N . ARG A 1 90 ? -12.235 -17.153 -63.975 1.00 49.47 90 ARG A N 1
ATOM 661 C CA . ARG A 1 90 ? -12.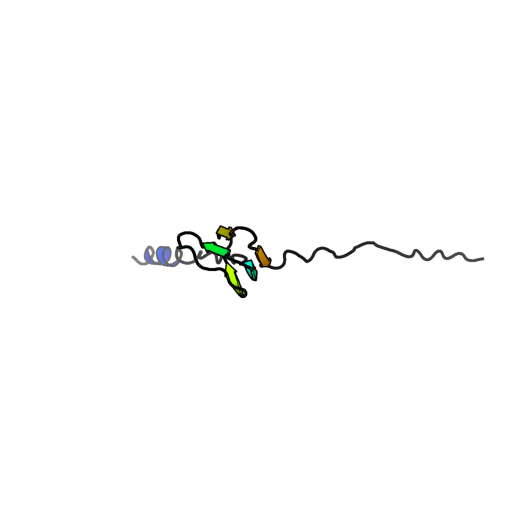253 -17.274 -65.447 1.00 49.47 90 ARG A CA 1
ATOM 662 C C . ARG A 1 90 ? -11.022 -16.619 -66.059 1.00 49.47 90 ARG A C 1
ATOM 664 O O . ARG A 1 90 ? -10.693 -15.497 -65.625 1.00 49.47 90 ARG A O 1
#

Foldseek 3Di:
DVVVVVVVVPVPDDPPPPPFQWKFWQDWFDFKWKDAPPGDIDTDDGGDTHGPPIDMDADPPIDIDIGRPPPPDPPPPPDDPPPPPPDDDD

Secondary structure (DSSP, 8-state):
--TTHHHHTTSS----------EEEEEEESSEEEE-TTSPPEE--TT-EE-TT-EEEE-TT-EEEEE-SS--------------------